Protein AF-A0A804L739-F1 (afdb_monomer_lite)

Structure (mmCIF, N/CA/C/O backbone):
data_AF-A0A804L739-F1
#
_entry.id   AF-A0A804L739-F1
#
loop_
_atom_site.group_PDB
_atom_site.id
_atom_site.type_symbol
_atom_site.label_atom_id
_atom_site.label_alt_id
_atom_site.label_comp_id
_atom_site.label_asym_id
_atom_site.label_entity_id
_atom_site.label_seq_id
_atom_site.pdbx_PDB_ins_code
_atom_site.Cartn_x
_atom_site.Cartn_y
_atom_site.Cartn_z
_atom_site.occupancy
_atom_site.B_iso_or_equiv
_atom_site.auth_seq_id
_atom_site.auth_comp_id
_atom_site.auth_asym_id
_atom_site.auth_atom_id
_atom_site.pdbx_PDB_model_num
ATOM 1 N N . MET A 1 1 ? -2.964 0.527 -22.071 1.00 53.25 1 MET A N 1
ATOM 2 C CA . MET A 1 1 ? -1.734 1.330 -22.283 1.00 53.25 1 MET A CA 1
ATOM 3 C C . MET A 1 1 ? -0.502 0.464 -22.509 1.00 53.25 1 MET A C 1
ATOM 5 O O . MET A 1 1 ? 0.302 0.865 -23.330 1.00 53.25 1 MET A O 1
ATOM 9 N N . SER A 1 2 ? -0.372 -0.701 -21.860 1.00 68.69 2 SER A N 1
ATOM 10 C CA . SER A 1 2 ? 0.736 -1.645 -22.098 1.00 68.69 2 SER A CA 1
ATOM 11 C C . SER A 1 2 ? 0.926 -1.973 -23.581 1.00 68.69 2 SER A C 1
ATOM 13 O O . SER A 1 2 ? 2.006 -1.777 -24.109 1.00 68.69 2 SER A O 1
ATOM 15 N N . GLU A 1 3 ? -0.143 -2.364 -24.272 1.00 75.50 3 GLU A N 1
ATOM 16 C CA . GLU A 1 3 ? -0.075 -2.863 -25.650 1.00 75.50 3 GLU A CA 1
ATOM 17 C C . GLU A 1 3 ? 0.495 -1.847 -26.646 1.00 75.50 3 GLU A C 1
ATOM 19 O O . GLU A 1 3 ? 1.467 -2.157 -27.309 1.00 75.50 3 GLU A O 1
ATOM 24 N N . LYS A 1 4 ? 0.025 -0.591 -26.650 1.00 75.69 4 LYS A N 1
ATOM 25 C CA . LYS A 1 4 ? 0.585 0.463 -27.522 1.00 75.69 4 LYS A CA 1
ATOM 26 C C . LYS A 1 4 ? 2.064 0.768 -27.250 1.00 75.69 4 LYS A C 1
ATOM 28 O O . LYS A 1 4 ? 2.780 1.187 -28.153 1.00 75.69 4 LYS A O 1
ATOM 33 N N . TRP A 1 5 ? 2.518 0.617 -26.005 1.00 74.75 5 TRP A N 1
ATOM 34 C CA . TRP A 1 5 ? 3.925 0.817 -25.643 1.00 74.75 5 TRP A CA 1
ATOM 35 C C . TRP A 1 5 ? 4.784 -0.383 -26.037 1.00 74.75 5 TRP A C 1
ATOM 37 O O . TRP A 1 5 ? 5.874 -0.184 -26.565 1.00 74.75 5 TRP A O 1
ATOM 47 N N . GLU A 1 6 ? 4.285 -1.602 -25.829 1.00 79.88 6 GLU A N 1
ATOM 48 C CA . GLU A 1 6 ? 4.930 -2.821 -26.323 1.00 79.88 6 GLU A CA 1
ATOM 49 C C . GLU A 1 6 ? 4.992 -2.820 -27.849 1.00 79.88 6 GLU A C 1
ATOM 51 O O . GLU A 1 6 ? 6.049 -3.061 -28.409 1.00 79.88 6 GLU A O 1
ATOM 56 N N . GLU A 1 7 ? 3.911 -2.438 -28.528 1.00 83.88 7 GLU A N 1
ATOM 57 C CA . GLU A 1 7 ? 3.873 -2.239 -29.975 1.00 83.88 7 GLU A CA 1
ATOM 58 C C . GLU A 1 7 ? 4.871 -1.172 -30.414 1.00 83.88 7 GLU A C 1
ATOM 60 O O . GLU A 1 7 ? 5.579 -1.382 -31.388 1.00 83.88 7 GLU A O 1
ATOM 65 N N . ALA A 1 8 ? 4.994 -0.049 -29.700 1.00 79.50 8 ALA A N 1
ATOM 66 C CA . ALA A 1 8 ? 5.954 0.998 -30.046 1.00 79.50 8 ALA A CA 1
ATOM 67 C C . ALA A 1 8 ? 7.419 0.580 -29.818 1.00 79.50 8 ALA A C 1
ATOM 69 O O . ALA A 1 8 ? 8.304 1.031 -30.550 1.00 79.50 8 ALA A O 1
ATOM 70 N N . ILE A 1 9 ? 7.698 -0.250 -28.808 1.00 79.69 9 ILE A N 1
ATOM 71 C CA . ILE A 1 9 ? 9.026 -0.835 -28.562 1.00 79.69 9 ILE A CA 1
ATOM 72 C C . ILE A 1 9 ? 9.317 -1.910 -29.614 1.00 79.69 9 ILE A C 1
ATOM 74 O O . ILE A 1 9 ? 10.388 -1.913 -30.218 1.00 79.69 9 ILE A O 1
ATOM 78 N N . GLN A 1 10 ? 8.346 -2.772 -29.900 1.00 82.38 10 GLN A N 1
ATOM 79 C CA . GLN A 1 10 ? 8.450 -3.817 -30.909 1.00 82.38 10 GLN A CA 1
ATOM 80 C C . GLN A 1 10 ? 8.636 -3.215 -32.303 1.00 82.38 10 GLN A C 1
ATOM 82 O O . GLN A 1 10 ? 9.547 -3.605 -33.029 1.00 82.38 10 GLN A O 1
ATOM 87 N N . GLN A 1 11 ? 7.847 -2.206 -32.670 1.00 82.06 11 GLN A N 1
ATOM 88 C CA . GLN A 1 11 ? 8.022 -1.445 -33.905 1.00 82.06 11 GLN A CA 1
ATOM 89 C C . GLN A 1 11 ? 9.396 -0.784 -33.957 1.00 82.06 11 GLN A C 1
ATOM 91 O O . GLN A 1 11 ? 10.003 -0.777 -35.021 1.00 82.06 11 GLN A O 1
ATOM 96 N N . TRP A 1 12 ? 9.930 -0.279 -32.843 1.00 77.69 12 TRP A N 1
ATOM 97 C CA . TRP A 1 12 ? 11.296 0.246 -32.825 1.00 77.69 12 TRP A CA 1
ATOM 98 C C . TRP A 1 12 ? 12.323 -0.846 -33.163 1.00 77.69 12 TRP A C 1
ATOM 100 O O . TRP A 1 12 ? 13.129 -0.647 -34.067 1.00 77.69 12 TRP A O 1
ATOM 110 N N . TYR A 1 13 ? 12.239 -2.031 -32.546 1.00 75.62 13 TYR A N 1
ATOM 111 C CA . TYR A 1 13 ? 13.124 -3.157 -32.882 1.00 75.62 13 TYR A CA 1
ATOM 112 C C . TYR A 1 13 ? 12.992 -3.600 -34.344 1.00 75.62 13 TYR A C 1
ATOM 114 O O . TYR A 1 13 ? 13.992 -3.909 -34.992 1.00 75.62 13 TYR A O 1
ATOM 122 N N . THR A 1 14 ? 11.766 -3.612 -34.866 1.00 78.69 14 THR A N 1
ATOM 123 C CA . THR A 1 14 ? 11.456 -4.174 -36.189 1.00 78.69 14 THR A CA 1
ATOM 124 C C . THR A 1 14 ? 11.732 -3.193 -37.333 1.00 78.69 14 THR A C 1
ATOM 126 O O . THR A 1 14 ? 12.118 -3.619 -38.419 1.00 78.69 14 THR A O 1
ATOM 129 N N . SER A 1 15 ? 11.545 -1.891 -37.097 1.00 75.50 15 SER A N 1
ATOM 130 C CA . SER A 1 15 ? 11.483 -0.859 -38.149 1.00 75.50 15 SER A CA 1
ATOM 131 C C . SER A 1 15 ? 12.606 0.171 -38.072 1.00 75.50 15 SER A C 1
ATOM 133 O O . SER A 1 15 ? 12.837 0.875 -39.053 1.00 75.50 15 SER A O 1
ATOM 135 N N . SER A 1 16 ? 13.286 0.314 -36.928 1.00 71.69 16 SER A N 1
ATOM 136 C CA . SER A 1 16 ? 14.397 1.260 -36.840 1.00 71.69 16 SER A CA 1
ATOM 137 C C . SER A 1 16 ? 15.582 0.746 -37.659 1.00 71.69 16 SER A C 1
ATOM 139 O O . SER A 1 16 ? 16.088 -0.349 -37.423 1.00 71.69 16 SER A O 1
ATOM 141 N N . HIS A 1 17 ? 16.054 1.550 -38.613 1.00 65.50 17 HIS A N 1
ATOM 142 C CA . HIS A 1 17 ? 17.257 1.236 -39.388 1.00 65.50 17 HIS A CA 1
ATOM 143 C C . HIS A 1 17 ? 18.509 1.109 -38.508 1.00 65.50 17 HIS A C 1
ATOM 145 O O . HIS A 1 17 ? 19.433 0.380 -38.852 1.00 65.50 17 HIS A O 1
ATOM 151 N N . THR A 1 18 ? 18.504 1.787 -37.364 1.00 64.25 18 THR A N 1
ATOM 152 C CA . THR A 1 18 ? 19.571 1.885 -36.365 1.00 64.25 18 THR A CA 1
ATOM 153 C C . THR A 1 18 ? 19.486 0.805 -35.284 1.00 64.25 18 THR A C 1
ATOM 155 O O . THR A 1 18 ? 20.457 0.631 -34.552 1.00 64.25 18 THR A O 1
ATOM 158 N N . SER A 1 19 ? 18.399 0.020 -35.199 1.00 62.38 19 SER A N 1
ATOM 159 C CA . SER A 1 19 ? 18.284 -1.078 -34.215 1.00 62.38 19 SER A CA 1
ATOM 160 C C . SER A 1 19 ? 19.304 -2.200 -34.439 1.00 62.38 19 SER A C 1
ATOM 162 O O . SER A 1 19 ? 19.639 -2.922 -33.502 1.00 62.38 19 SER A O 1
ATOM 164 N N . LYS A 1 20 ? 19.804 -2.329 -35.674 1.00 66.38 20 LYS A N 1
ATOM 165 C CA . LYS A 1 20 ? 20.811 -3.315 -36.098 1.00 66.38 20 LYS A CA 1
ATOM 166 C C . LYS A 1 20 ? 22.203 -2.717 -36.299 1.00 66.38 20 LYS A C 1
ATOM 168 O O . LYS A 1 20 ? 23.101 -3.433 -36.730 1.00 66.38 20 LYS A O 1
ATOM 173 N N . LEU A 1 21 ? 22.371 -1.412 -36.077 1.00 69.62 21 LEU A N 1
ATOM 174 C CA . LEU A 1 21 ? 23.654 -0.755 -36.288 1.00 69.62 21 LEU A CA 1
ATOM 175 C C . LEU A 1 21 ? 24.491 -0.847 -35.017 1.00 69.62 21 LEU A C 1
ATOM 177 O O . LEU A 1 21 ? 24.100 -0.378 -33.942 1.00 69.62 21 LEU A O 1
ATOM 181 N N . ASP A 1 22 ? 25.669 -1.434 -35.173 1.00 79.12 22 ASP A N 1
ATOM 182 C CA . ASP A 1 22 ? 26.680 -1.429 -34.137 1.00 79.12 22 ASP A CA 1
ATOM 183 C C . ASP A 1 22 ? 27.367 -0.070 -34.079 1.00 79.12 22 ASP A C 1
ATOM 185 O O . ASP A 1 22 ? 27.525 0.642 -35.077 1.00 79.12 22 ASP A O 1
ATOM 189 N N . TYR A 1 23 ? 27.742 0.303 -32.861 1.00 86.50 23 TYR A N 1
ATOM 190 C CA . TYR A 1 23 ? 28.552 1.485 -32.636 1.00 86.50 23 TYR A CA 1
ATOM 191 C C . TYR A 1 23 ? 29.947 1.227 -33.210 1.00 86.50 23 TYR A C 1
ATOM 193 O O . TYR A 1 23 ? 30.563 0.216 -32.874 1.00 86.50 23 TYR A O 1
ATOM 201 N N . LEU A 1 24 ? 30.434 2.123 -34.065 1.00 88.81 24 LEU A N 1
ATOM 202 C CA . LEU A 1 24 ? 31.773 2.021 -34.635 1.00 88.81 24 LEU A CA 1
ATOM 203 C C . LEU A 1 24 ? 32.789 2.488 -33.595 1.00 88.81 24 LEU A C 1
ATOM 205 O O . LEU A 1 24 ? 32.685 3.608 -33.087 1.00 88.81 24 LEU A O 1
ATOM 209 N N . ASP A 1 25 ? 33.782 1.656 -33.293 1.00 88.31 25 ASP A N 1
ATOM 210 C CA . ASP A 1 25 ? 34.909 2.091 -32.476 1.00 88.31 25 ASP A CA 1
ATOM 211 C C . ASP A 1 25 ? 35.875 2.915 -33.334 1.00 88.31 25 ASP A C 1
ATOM 213 O O . ASP A 1 25 ? 36.611 2.383 -34.163 1.00 88.31 25 ASP A O 1
ATOM 217 N N . LEU A 1 26 ? 35.813 4.235 -33.159 1.00 89.12 26 LEU A N 1
ATOM 218 C CA . LEU A 1 26 ? 36.632 5.199 -33.892 1.00 89.12 26 LEU A CA 1
ATOM 219 C C . LEU A 1 26 ? 37.805 5.723 -33.050 1.00 89.12 26 LEU A C 1
ATOM 221 O O . LEU A 1 26 ? 38.443 6.698 -33.442 1.00 89.12 26 LEU A O 1
ATOM 225 N N . ALA A 1 27 ? 38.074 5.129 -31.879 1.00 87.50 27 ALA A N 1
ATOM 226 C CA . ALA A 1 27 ? 39.052 5.656 -30.925 1.00 87.50 27 ALA A CA 1
ATOM 227 C C . ALA A 1 27 ? 40.486 5.667 -31.480 1.00 87.50 27 ALA A C 1
ATOM 229 O O . ALA A 1 27 ? 41.237 6.608 -31.233 1.00 87.50 27 ALA A O 1
ATOM 230 N N . GLU A 1 28 ? 40.846 4.649 -32.263 1.00 88.19 28 GLU A N 1
ATOM 231 C CA . GLU A 1 28 ? 42.167 4.522 -32.893 1.00 88.19 28 GLU A CA 1
ATOM 232 C C . GLU A 1 28 ? 42.181 5.001 -34.357 1.00 88.19 28 GLU A C 1
ATOM 234 O O . GLU A 1 28 ? 43.214 4.970 -35.028 1.00 88.19 28 GLU A O 1
ATOM 239 N N . THR A 1 29 ? 41.043 5.469 -34.882 1.00 87.31 29 THR A N 1
ATOM 240 C CA . THR A 1 29 ? 40.930 5.917 -36.273 1.00 87.31 29 THR A CA 1
ATOM 241 C C . THR A 1 29 ? 41.527 7.313 -36.440 1.00 87.31 29 THR A C 1
ATOM 243 O O . THR A 1 29 ? 41.019 8.304 -35.914 1.00 87.31 29 THR A O 1
ATOM 246 N N . HIS A 1 30 ? 42.597 7.424 -37.228 1.00 79.88 30 HIS A N 1
ATOM 247 C CA . HIS A 1 30 ? 43.193 8.716 -37.549 1.00 79.88 30 HIS A CA 1
ATOM 248 C C . HIS A 1 30 ? 42.303 9.484 -38.544 1.00 79.88 30 HIS A C 1
ATOM 250 O O . HIS A 1 30 ? 42.291 9.183 -39.734 1.00 79.88 30 HIS A O 1
ATOM 256 N N . SER A 1 31 ? 41.608 10.519 -38.057 1.00 88.12 31 SER A N 1
ATOM 257 C CA . SER A 1 31 ? 40.665 11.368 -38.817 1.00 88.12 31 SER A CA 1
ATOM 258 C C . SER A 1 31 ? 39.410 10.627 -39.317 1.00 88.12 31 SER A C 1
ATOM 260 O O . SER A 1 31 ? 39.275 10.398 -40.520 1.00 88.12 31 SER A O 1
ATOM 262 N N . PRO A 1 32 ? 38.470 10.275 -38.416 1.00 89.38 32 PRO A N 1
ATOM 263 C CA . PRO A 1 32 ? 37.217 9.635 -38.799 1.00 89.38 32 PRO A CA 1
ATOM 264 C C . PRO A 1 32 ? 36.419 10.508 -39.769 1.00 89.38 32 PRO A C 1
ATOM 266 O O . PRO A 1 32 ? 36.363 11.738 -39.663 1.00 89.38 32 PRO A O 1
ATOM 269 N N . THR A 1 33 ? 35.776 9.858 -40.727 1.00 93.50 33 THR A N 1
ATOM 270 C CA . THR A 1 33 ? 34.972 10.522 -41.744 1.00 93.50 33 THR A CA 1
ATOM 271 C C . THR A 1 33 ? 33.677 11.073 -41.149 1.00 93.50 33 THR A C 1
ATOM 273 O O . THR A 1 33 ? 33.125 10.578 -40.163 1.00 93.50 33 THR A O 1
ATOM 276 N N . ARG A 1 34 ? 33.117 12.095 -41.805 1.00 93.06 34 ARG A N 1
ATOM 277 C CA . ARG A 1 34 ? 31.827 12.682 -41.412 1.00 93.06 34 ARG A CA 1
ATOM 278 C C . ARG A 1 34 ? 30.696 11.647 -41.369 1.00 93.06 34 ARG A C 1
ATOM 280 O O . ARG A 1 34 ? 29.804 11.770 -40.535 1.00 93.06 34 ARG A O 1
ATOM 287 N N . ASN A 1 35 ? 30.734 10.649 -42.249 1.00 90.62 35 ASN A N 1
ATOM 288 C CA . ASN A 1 35 ? 29.719 9.600 -42.309 1.00 90.62 35 ASN A CA 1
ATOM 289 C C . ASN A 1 35 ? 29.818 8.645 -41.111 1.00 90.62 35 ASN A C 1
ATOM 291 O O . ASN A 1 35 ? 28.788 8.295 -40.546 1.00 90.62 35 ASN A O 1
ATOM 295 N N . GLU A 1 36 ? 31.029 8.284 -40.680 1.00 89.88 36 GLU A N 1
ATOM 296 C CA . GLU A 1 36 ? 31.249 7.438 -39.495 1.00 89.88 36 GLU A CA 1
ATOM 297 C C . GLU A 1 36 ? 30.808 8.146 -38.208 1.00 89.88 36 GLU A C 1
ATOM 299 O O . GLU A 1 36 ? 30.133 7.560 -37.361 1.00 89.88 36 GLU A O 1
ATOM 304 N N . LEU A 1 37 ? 31.102 9.444 -38.090 1.00 91.31 37 LEU A N 1
ATOM 305 C CA . LEU A 1 37 ? 30.618 10.255 -36.973 1.00 91.31 37 LEU A CA 1
ATOM 306 C C . LEU A 1 37 ? 29.088 10.388 -36.986 1.00 91.31 37 LEU A C 1
ATOM 308 O O . LEU A 1 37 ? 28.447 10.232 -35.947 1.00 91.31 37 LEU A O 1
ATOM 312 N N . ALA A 1 38 ? 28.491 10.648 -38.154 1.00 90.25 38 ALA A N 1
ATOM 313 C CA . ALA A 1 38 ? 27.038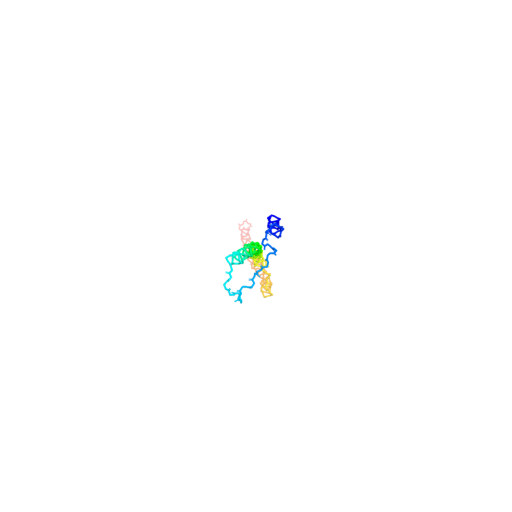 10.730 -38.302 1.00 90.25 38 ALA A CA 1
ATOM 314 C C . ALA A 1 38 ? 26.347 9.397 -37.966 1.00 90.25 38 ALA A C 1
ATOM 316 O O . ALA A 1 38 ? 25.297 9.403 -37.325 1.00 90.25 38 ALA A O 1
ATOM 317 N N . HIS A 1 39 ? 26.958 8.267 -38.335 1.00 89.44 39 HIS A N 1
ATOM 318 C CA . HIS A 1 39 ? 26.499 6.926 -37.971 1.00 89.44 39 HIS A CA 1
ATOM 319 C C . HIS A 1 39 ? 26.486 6.730 -36.453 1.00 89.44 39 HIS A C 1
ATOM 321 O O . HIS A 1 39 ? 25.444 6.399 -35.888 1.00 89.44 39 HIS A O 1
ATOM 327 N N . ASN A 1 40 ? 27.598 7.009 -35.766 1.00 91.25 40 ASN A N 1
ATOM 328 C CA . ASN A 1 40 ? 27.667 6.873 -34.308 1.00 91.25 40 ASN A CA 1
ATOM 329 C C . ASN A 1 40 ? 26.680 7.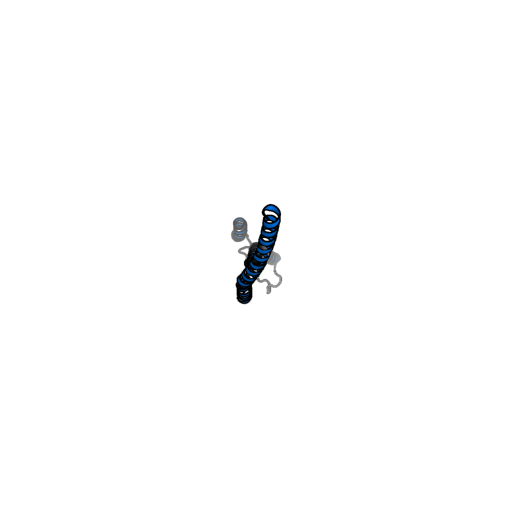798 -33.585 1.00 91.25 40 ASN A C 1
ATOM 331 O O . ASN A 1 40 ? 26.045 7.382 -32.615 1.00 91.25 40 ASN A O 1
ATOM 335 N N . LEU A 1 41 ? 26.498 9.029 -34.074 1.00 90.62 41 LEU A N 1
ATOM 336 C CA . LEU A 1 41 ? 25.490 9.953 -33.549 1.00 90.62 41 LEU A CA 1
ATOM 337 C C . LEU A 1 41 ? 24.068 9.407 -33.714 1.00 90.62 41 LEU A C 1
ATOM 339 O O . LEU A 1 41 ? 23.283 9.478 -32.769 1.00 90.62 41 LEU A O 1
ATOM 343 N N . ALA A 1 42 ? 23.747 8.829 -34.875 1.00 87.88 42 ALA A N 1
ATOM 344 C CA . ALA A 1 42 ? 22.454 8.196 -35.108 1.00 87.88 42 ALA A CA 1
ATOM 345 C C . ALA A 1 42 ? 22.235 7.011 -34.152 1.00 87.88 42 ALA A C 1
ATOM 347 O O . ALA A 1 42 ? 21.190 6.934 -33.512 1.00 87.88 42 ALA A O 1
ATOM 348 N N . VAL A 1 43 ? 23.242 6.148 -33.969 1.00 88.50 43 VAL A N 1
ATOM 349 C CA . VAL A 1 43 ? 23.193 5.017 -33.023 1.00 88.50 43 VAL A CA 1
ATOM 350 C C . VAL A 1 43 ? 22.976 5.491 -31.580 1.00 88.50 43 VAL A C 1
ATOM 352 O O . VAL A 1 43 ? 22.137 4.935 -30.868 1.00 88.50 43 VAL A O 1
ATOM 355 N N . ILE A 1 44 ? 23.697 6.525 -31.128 1.00 89.06 44 ILE A N 1
ATOM 356 C CA . ILE A 1 44 ? 23.543 7.083 -29.773 1.00 89.06 44 ILE A CA 1
ATOM 357 C C . ILE A 1 44 ? 22.149 7.681 -29.582 1.00 89.06 44 ILE A C 1
ATOM 359 O O . ILE A 1 44 ? 21.505 7.411 -28.562 1.00 89.06 44 ILE A O 1
ATOM 363 N N . TYR A 1 45 ? 21.684 8.490 -30.537 1.00 89.12 45 TYR A N 1
ATOM 364 C CA . TYR A 1 45 ? 20.358 9.101 -30.488 1.00 89.12 45 TYR A CA 1
ATOM 365 C C . TYR A 1 45 ? 19.276 8.029 -30.340 1.00 89.12 45 TYR A C 1
ATOM 367 O O . TYR A 1 45 ? 18.458 8.087 -29.421 1.00 89.12 45 TYR A O 1
ATOM 375 N N . ASP A 1 46 ? 19.344 6.987 -31.164 1.00 85.25 46 ASP A N 1
ATOM 376 C CA . ASP A 1 46 ? 18.363 5.909 -31.159 1.00 85.25 46 ASP A CA 1
ATOM 377 C C . ASP A 1 46 ? 18.361 5.102 -29.861 1.00 85.25 46 ASP A C 1
ATOM 379 O O . ASP A 1 46 ? 17.300 4.858 -29.277 1.00 85.25 46 ASP A O 1
ATOM 383 N N . ARG A 1 47 ? 19.547 4.742 -29.353 1.00 87.38 47 ARG A N 1
ATOM 384 C CA . ARG A 1 47 ? 19.687 4.068 -28.052 1.00 87.38 47 ARG A CA 1
ATOM 385 C C . ARG A 1 47 ? 19.134 4.931 -26.917 1.00 87.38 47 ARG A C 1
ATOM 387 O O . ARG A 1 47 ? 18.457 4.413 -26.031 1.00 87.38 47 ARG A O 1
ATOM 394 N N . THR A 1 48 ? 19.360 6.243 -26.967 1.00 90.12 48 THR A N 1
ATOM 395 C CA . THR A 1 48 ? 18.836 7.204 -25.982 1.00 90.12 48 THR A CA 1
ATOM 396 C C . THR A 1 48 ? 17.310 7.297 -26.042 1.00 90.12 48 THR A C 1
ATOM 398 O O . THR A 1 48 ? 16.642 7.315 -25.001 1.00 90.12 48 THR A O 1
ATOM 401 N N . CYS A 1 49 ? 16.730 7.302 -27.244 1.00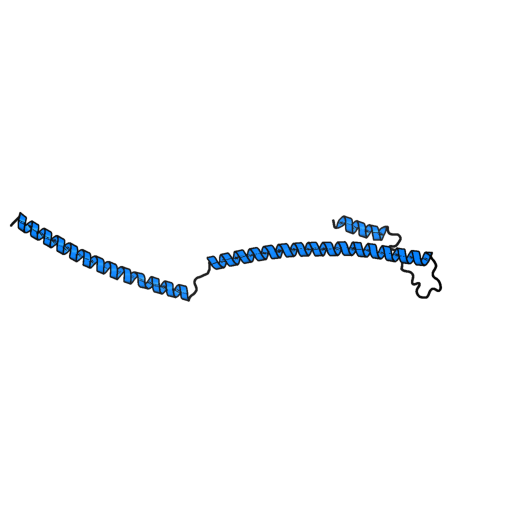 86.81 49 CYS A N 1
ATOM 402 C CA . CYS A 1 49 ? 15.283 7.269 -27.431 1.00 86.81 49 CYS A CA 1
ATOM 403 C C . CYS A 1 49 ? 14.666 5.977 -26.880 1.00 86.81 49 CYS A C 1
ATOM 405 O O . CYS A 1 49 ? 13.666 6.047 -26.159 1.00 86.81 49 CYS A O 1
ATOM 407 N N . LEU A 1 50 ? 15.265 4.811 -27.156 1.00 85.31 50 LEU A N 1
ATOM 408 C CA . LEU A 1 50 ? 14.800 3.538 -26.597 1.00 85.31 50 LEU A CA 1
ATOM 409 C C . LEU A 1 50 ? 14.891 3.537 -25.069 1.00 85.31 50 LEU A C 1
ATOM 411 O O . LEU A 1 50 ? 13.903 3.238 -24.398 1.00 85.31 50 LEU A O 1
ATOM 415 N N . PHE A 1 51 ? 16.049 3.911 -24.519 1.00 89.06 51 PHE A N 1
ATOM 416 C CA . PHE A 1 51 ? 16.266 4.007 -23.076 1.00 89.06 51 PHE A CA 1
ATOM 417 C C . PHE A 1 51 ? 15.206 4.890 -22.411 1.00 89.06 51 PHE A C 1
ATOM 419 O O . PHE A 1 51 ? 14.595 4.493 -21.420 1.00 89.06 51 PHE A O 1
ATOM 426 N N . SER A 1 52 ? 14.915 6.052 -23.001 1.00 90.25 52 SER A N 1
ATOM 427 C CA . SER A 1 52 ? 13.878 6.961 -22.505 1.00 90.25 52 SER A CA 1
ATOM 428 C C . SER A 1 52 ? 12.491 6.311 -22.512 1.00 90.25 52 SER A C 1
ATOM 430 O O . SER A 1 52 ? 11.769 6.404 -21.521 1.00 90.25 52 SER A O 1
ATOM 432 N N . ARG A 1 53 ? 12.121 5.600 -23.588 1.00 86.19 53 ARG A N 1
ATOM 433 C CA . ARG A 1 53 ? 10.831 4.892 -23.684 1.00 86.19 53 ARG A CA 1
ATOM 434 C C . ARG A 1 53 ? 10.692 3.797 -22.624 1.00 86.19 53 ARG A C 1
ATOM 436 O O . ARG A 1 53 ? 9.664 3.720 -21.954 1.00 86.19 53 ARG A O 1
ATOM 443 N N . VAL A 1 54 ? 11.732 2.984 -22.446 1.00 88.38 54 VAL A N 1
ATOM 444 C CA . VAL A 1 54 ? 11.762 1.912 -21.438 1.00 88.38 54 VAL A CA 1
ATOM 445 C C . VAL A 1 54 ? 11.679 2.493 -20.026 1.00 88.38 54 VAL A C 1
ATOM 447 O O . VAL A 1 54 ? 10.890 2.021 -19.206 1.00 88.38 54 VAL A O 1
ATOM 450 N N . ASN A 1 55 ? 12.423 3.562 -19.742 1.00 90.50 55 ASN A N 1
ATOM 451 C CA . ASN A 1 55 ? 12.374 4.212 -18.436 1.00 90.50 55 ASN A CA 1
ATOM 452 C C . ASN A 1 55 ? 11.015 4.827 -18.133 1.00 90.50 55 ASN A C 1
ATOM 454 O O . ASN A 1 55 ? 10.524 4.664 -17.023 1.00 90.50 55 ASN A O 1
ATOM 458 N N . LEU A 1 56 ? 10.371 5.480 -19.103 1.00 90.12 56 LEU A N 1
ATOM 459 C CA . LEU A 1 56 ? 9.022 6.017 -18.910 1.00 90.12 56 LEU A CA 1
ATOM 460 C C . LEU A 1 56 ? 8.025 4.915 -18.528 1.00 90.12 56 LEU A C 1
ATOM 462 O O . LEU A 1 56 ? 7.231 5.107 -17.604 1.00 90.12 56 LEU A O 1
ATOM 466 N N . LYS A 1 57 ? 8.107 3.743 -19.171 1.00 88.38 57 LYS A N 1
ATOM 467 C CA . LYS A 1 57 ? 7.314 2.564 -18.792 1.00 88.38 57 LYS A CA 1
ATOM 468 C C . LYS A 1 57 ? 7.609 2.133 -17.351 1.00 88.38 57 LYS A C 1
ATOM 470 O O . LYS A 1 57 ? 6.677 1.951 -16.567 1.00 88.38 57 LYS A O 1
ATOM 475 N N . ASN A 1 58 ? 8.884 2.010 -16.985 1.00 91.56 58 ASN A N 1
ATOM 476 C CA . ASN A 1 58 ? 9.287 1.605 -15.636 1.00 91.56 58 ASN A CA 1
ATOM 477 C C . ASN A 1 58 ? 8.820 2.606 -14.571 1.00 91.56 58 ASN A C 1
ATOM 479 O O . ASN A 1 58 ? 8.228 2.209 -13.568 1.00 91.56 58 ASN A O 1
ATOM 483 N N . PHE A 1 59 ? 9.017 3.905 -14.800 1.00 94.69 59 PHE A N 1
ATOM 484 C CA . PHE A 1 59 ? 8.568 4.957 -13.891 1.00 94.69 59 PHE A CA 1
ATOM 485 C C . PHE A 1 59 ? 7.054 4.946 -13.723 1.00 94.69 59 PHE A C 1
ATOM 487 O O . PHE A 1 59 ? 6.566 5.050 -12.599 1.00 94.69 59 PHE A O 1
ATOM 494 N N . LYS A 1 60 ? 6.296 4.746 -14.806 1.00 92.19 60 LYS A N 1
ATOM 495 C CA . LYS A 1 60 ? 4.840 4.625 -14.722 1.00 92.19 60 LYS A CA 1
ATOM 496 C C . LYS A 1 60 ? 4.415 3.430 -13.866 1.00 92.19 60 LYS A C 1
ATOM 498 O O . LYS A 1 60 ? 3.567 3.603 -12.993 1.00 92.19 60 LYS A O 1
ATOM 503 N N . ALA A 1 61 ? 5.030 2.264 -14.062 1.00 92.75 61 ALA A N 1
ATOM 504 C CA . ALA A 1 61 ? 4.744 1.070 -13.266 1.00 92.75 61 ALA A CA 1
ATOM 505 C C . ALA A 1 61 ? 5.066 1.276 -11.773 1.00 92.75 61 ALA A C 1
ATOM 507 O O . ALA A 1 61 ? 4.284 0.885 -10.905 1.00 92.75 61 ALA A O 1
ATOM 508 N N . ILE A 1 62 ? 6.182 1.946 -11.464 1.00 96.44 62 ILE A N 1
ATOM 509 C CA . ILE A 1 62 ? 6.553 2.309 -10.087 1.00 96.44 62 ILE A CA 1
ATOM 510 C C . ILE A 1 62 ? 5.509 3.249 -9.474 1.00 96.44 62 ILE A C 1
ATOM 512 O O . ILE A 1 62 ? 5.059 3.013 -8.354 1.00 96.44 62 ILE A O 1
ATOM 516 N N . ILE A 1 63 ? 5.083 4.281 -10.208 1.00 97.06 63 ILE A N 1
ATOM 517 C CA . ILE A 1 63 ? 4.056 5.228 -9.752 1.00 97.06 63 ILE A CA 1
ATOM 518 C C . ILE A 1 63 ? 2.739 4.502 -9.458 1.00 97.06 63 ILE A C 1
ATOM 520 O O . ILE A 1 63 ? 2.134 4.730 -8.413 1.00 97.06 63 ILE A O 1
ATOM 524 N N . GLU A 1 64 ? 2.302 3.603 -10.339 1.00 96.19 64 GLU A N 1
ATOM 525 C CA . GLU A 1 64 ? 1.068 2.831 -10.147 1.00 96.19 64 GLU A CA 1
ATOM 526 C C . GLU A 1 64 ? 1.144 1.919 -8.920 1.00 96.19 64 GLU A C 1
ATOM 528 O O . GLU A 1 64 ? 0.195 1.856 -8.131 1.00 96.19 64 GLU A O 1
ATOM 533 N N . LYS A 1 65 ? 2.290 1.263 -8.708 1.00 97.38 65 LYS A N 1
ATOM 534 C CA . LYS A 1 65 ? 2.522 0.444 -7.515 1.00 97.38 65 LYS A CA 1
ATOM 535 C C . LYS A 1 65 ? 2.510 1.291 -6.242 1.00 97.38 65 LYS A C 1
ATOM 537 O O . LYS A 1 65 ? 1.845 0.910 -5.281 1.00 97.38 65 LYS A O 1
ATOM 542 N N . ASN A 1 66 ? 3.162 2.453 -6.246 1.00 97.75 66 ASN A N 1
ATOM 543 C CA . ASN A 1 66 ? 3.145 3.381 -5.113 1.00 97.75 66 ASN A CA 1
ATOM 544 C C . ASN A 1 66 ? 1.722 3.854 -4.792 1.00 97.75 66 ASN A C 1
ATOM 546 O O . ASN A 1 66 ? 1.301 3.774 -3.643 1.00 97.75 66 ASN A O 1
ATOM 550 N N . GLN A 1 67 ? 0.935 4.236 -5.800 1.00 97.94 67 GLN A N 1
ATOM 551 C CA . GLN A 1 67 ? -0.470 4.621 -5.615 1.00 97.94 67 GLN A CA 1
ATOM 552 C C . GLN A 1 67 ? -1.339 3.474 -5.076 1.00 97.94 67 GLN A C 1
ATOM 554 O O . GLN A 1 67 ? -2.322 3.705 -4.369 1.00 97.94 67 GLN A O 1
ATOM 559 N N . SER A 1 68 ? -1.033 2.224 -5.432 1.00 97.81 68 SER A N 1
ATOM 560 C CA . SER A 1 68 ? -1.706 1.054 -4.858 1.00 97.81 68 SER A CA 1
ATOM 561 C C . SER A 1 68 ? -1.368 0.890 -3.377 1.00 97.81 68 SER A C 1
ATOM 563 O O . SER A 1 68 ? -2.273 0.763 -2.554 1.00 97.81 68 SER A O 1
ATOM 565 N N . LEU A 1 69 ? -0.080 0.959 -3.034 1.00 97.94 69 LEU A N 1
ATOM 566 C CA . LEU A 1 69 ? 0.399 0.839 -1.656 1.00 97.94 69 LEU A CA 1
ATOM 567 C C . LEU A 1 69 ? -0.131 1.971 -0.767 1.00 97.94 69 LEU A C 1
ATOM 569 O O . LEU A 1 69 ? -0.563 1.725 0.354 1.00 97.94 69 LEU A O 1
ATOM 573 N N . GLU A 1 70 ? -0.175 3.207 -1.262 1.00 98.12 70 GLU A N 1
ATOM 574 C CA . GLU A 1 70 ? -0.750 4.341 -0.530 1.00 98.12 70 GLU A CA 1
ATOM 575 C C . GLU A 1 70 ? -2.231 4.127 -0.194 1.00 98.12 70 GLU A C 1
ATOM 577 O O . GLU A 1 70 ? -2.670 4.421 0.924 1.00 98.12 70 GLU A O 1
ATOM 582 N N . ARG A 1 71 ? -3.009 3.580 -1.139 1.00 98.00 71 ARG A N 1
ATOM 583 C CA . ARG A 1 71 ? -4.418 3.232 -0.909 1.00 98.00 71 ARG A CA 1
ATOM 584 C C . ARG A 1 71 ? -4.561 2.142 0.147 1.00 98.00 71 ARG A C 1
ATOM 586 O O . ARG A 1 71 ? -5.405 2.274 1.034 1.00 98.00 71 ARG A O 1
ATOM 593 N N . GLU A 1 72 ? -3.725 1.112 0.087 1.00 98.00 72 GLU A N 1
ATOM 594 C CA . GLU A 1 72 ? -3.714 0.023 1.064 1.00 98.00 72 GLU A CA 1
ATOM 595 C C . GLU A 1 72 ? -3.354 0.526 2.467 1.00 98.00 72 GLU A C 1
ATOM 597 O O . GLU A 1 72 ? -4.097 0.287 3.418 1.00 98.00 72 GLU A O 1
ATOM 602 N N . ILE A 1 73 ? -2.295 1.330 2.595 1.00 97.81 73 ILE A N 1
ATOM 603 C CA . ILE A 1 73 ? -1.897 1.959 3.863 1.00 97.81 73 ILE A CA 1
ATOM 604 C C . ILE A 1 73 ? -3.039 2.806 4.429 1.00 97.81 73 ILE A C 1
ATOM 606 O O . ILE A 1 73 ? -3.303 2.766 5.633 1.00 97.81 73 ILE A O 1
ATOM 610 N N . LYS A 1 74 ? -3.736 3.576 3.587 1.00 97.75 74 LYS A N 1
ATOM 611 C CA . LYS A 1 74 ? -4.888 4.374 4.021 1.00 97.75 74 LYS A CA 1
ATOM 612 C C . LYS A 1 74 ? -6.024 3.485 4.543 1.00 97.75 74 LYS A C 1
ATOM 614 O O . LYS A 1 74 ? -6.598 3.799 5.586 1.00 97.75 74 LYS A O 1
ATOM 619 N N . GLY A 1 75 ? -6.312 2.374 3.863 1.00 97.81 75 GLY A N 1
ATOM 620 C CA . GLY A 1 75 ? -7.308 1.386 4.288 1.00 97.81 75 GLY A CA 1
ATOM 621 C C . GLY A 1 75 ? -6.946 0.698 5.607 1.00 97.81 75 GLY A C 1
ATOM 622 O O . GLY A 1 75 ? -7.775 0.618 6.516 1.00 97.81 75 GLY A O 1
ATOM 623 N N . LEU A 1 76 ? -5.688 0.282 5.762 1.00 97.50 76 LEU A N 1
ATOM 624 C CA . LEU A 1 76 ? -5.177 -0.322 6.994 1.00 97.50 76 LEU A CA 1
ATOM 625 C C . LEU A 1 76 ? -5.212 0.663 8.164 1.00 97.50 76 LEU A C 1
ATOM 627 O O . LEU A 1 76 ? -5.686 0.314 9.241 1.00 97.50 76 LEU A O 1
ATOM 631 N N . LYS A 1 77 ? -4.799 1.920 7.954 1.00 97.75 77 LYS A N 1
ATOM 632 C CA . LYS A 1 77 ? -4.897 2.973 8.978 1.00 97.75 77 LYS A CA 1
ATOM 633 C C . LYS A 1 77 ? -6.336 3.196 9.434 1.00 97.75 77 LYS A C 1
ATOM 635 O O . LYS A 1 77 ? -6.576 3.353 10.629 1.00 97.75 77 LYS A O 1
ATOM 640 N N . HIS A 1 78 ? -7.287 3.208 8.501 1.00 97.44 78 HIS A N 1
ATOM 641 C CA . HIS A 1 78 ? -8.701 3.321 8.844 1.00 97.44 78 HIS A CA 1
ATOM 642 C C . HIS A 1 78 ? -9.177 2.110 9.657 1.00 97.44 78 HIS A C 1
ATOM 644 O O . HIS A 1 78 ? -9.774 2.287 10.712 1.00 97.44 78 HIS A O 1
ATOM 650 N N . SER A 1 79 ? -8.831 0.897 9.222 1.00 96.75 79 SER A N 1
ATOM 651 C CA . SER A 1 79 ? -9.196 -0.349 9.907 1.00 96.75 79 SER A CA 1
ATOM 652 C C . SER A 1 79 ? -8.637 -0.409 11.328 1.00 96.75 79 SER A C 1
ATOM 654 O O . SER A 1 79 ? -9.368 -0.718 12.263 1.00 96.75 79 SER A O 1
ATOM 656 N N . ILE A 1 80 ? -7.368 -0.032 11.515 1.00 96.69 80 ILE A N 1
ATOM 657 C CA . ILE A 1 80 ? -6.739 0.076 12.837 1.00 96.69 80 ILE A CA 1
ATOM 658 C C . ILE A 1 80 ? -7.484 1.092 13.697 1.00 96.69 80 ILE A C 1
ATOM 660 O O . ILE A 1 80 ? -7.793 0.798 14.844 1.00 96.69 80 ILE A O 1
ATOM 664 N N . LYS A 1 81 ? -7.814 2.273 13.160 1.00 96.19 81 LYS A N 1
ATOM 665 C CA . LYS A 1 81 ? -8.565 3.287 13.913 1.00 96.19 81 LYS A CA 1
ATOM 666 C C . LYS A 1 81 ? -9.917 2.744 14.389 1.00 96.19 81 LYS A C 1
ATOM 668 O O . LYS A 1 81 ? -10.268 2.948 15.548 1.00 96.19 81 LYS A O 1
ATOM 673 N N . THR A 1 82 ? -10.640 2.040 13.523 1.00 94.81 82 THR A N 1
ATOM 674 C CA . THR A 1 82 ? -11.926 1.415 13.855 1.00 94.81 82 THR A CA 1
ATOM 675 C C . THR A 1 82 ? -11.766 0.321 14.908 1.00 94.81 82 THR A C 1
ATOM 677 O O . THR A 1 82 ? -12.498 0.316 15.891 1.00 94.81 82 THR A O 1
ATOM 680 N N . LEU A 1 83 ? -10.781 -0.568 14.760 1.00 93.38 83 LEU A N 1
ATOM 681 C CA . LEU A 1 83 ? -10.508 -1.627 15.737 1.00 93.38 83 LEU A CA 1
ATOM 682 C C . LEU A 1 83 ? -10.103 -1.064 17.100 1.00 93.38 83 LEU A C 1
ATOM 684 O O . LEU A 1 83 ? -10.569 -1.552 18.124 1.00 93.38 83 LEU A O 1
ATOM 688 N N . THR A 1 84 ? -9.283 -0.015 17.126 1.00 93.12 84 THR A N 1
ATOM 689 C CA . THR A 1 84 ? -8.902 0.668 18.366 1.00 93.12 84 THR A CA 1
ATOM 690 C C . THR A 1 84 ? -10.113 1.304 19.047 1.00 93.12 84 THR A C 1
ATOM 692 O O . THR A 1 84 ? -10.244 1.186 20.263 1.00 93.12 84 THR A O 1
ATOM 695 N N . ALA A 1 85 ? -11.017 1.932 18.285 1.00 91.94 85 ALA A N 1
ATOM 696 C CA . ALA A 1 85 ? -12.260 2.477 18.829 1.00 91.94 85 ALA A CA 1
ATOM 697 C C . ALA A 1 85 ? -13.139 1.365 19.427 1.00 91.94 85 ALA A C 1
ATOM 699 O O . ALA A 1 85 ? -13.496 1.436 20.601 1.00 91.94 85 ALA A O 1
ATOM 700 N N . LEU A 1 86 ? -13.372 0.284 18.676 1.00 91.50 86 LEU A N 1
ATOM 701 C CA . LEU A 1 86 ? -14.148 -0.870 19.142 1.00 91.50 86 LEU A CA 1
ATOM 702 C C . LEU A 1 86 ? -13.543 -1.521 20.390 1.00 91.50 86 LEU A C 1
ATOM 704 O O . LEU A 1 86 ? -14.279 -1.886 21.302 1.00 91.50 86 LEU A O 1
ATOM 708 N N . LEU A 1 87 ? -12.216 -1.649 20.455 1.00 89.31 87 LEU A N 1
ATOM 709 C CA . LEU A 1 87 ? -11.519 -2.188 21.622 1.00 89.31 87 LEU A CA 1
ATOM 710 C C . LEU A 1 87 ? -11.652 -1.268 22.838 1.00 89.31 87 LEU A C 1
ATOM 712 O O . LEU A 1 87 ? -11.747 -1.755 23.960 1.00 89.31 87 LEU A O 1
ATOM 716 N N . SER A 1 88 ? -11.643 0.051 22.629 1.00 86.19 88 SER A N 1
ATOM 717 C CA . SER A 1 88 ? -11.835 1.014 23.713 1.00 86.19 88 SER A CA 1
ATOM 718 C C . SER A 1 88 ? -13.266 1.003 24.255 1.00 86.19 88 SER A C 1
ATOM 720 O O . SER A 1 88 ? -13.447 1.055 25.468 1.00 86.19 88 SER A O 1
ATOM 722 N N . GLU A 1 89 ? -14.265 0.859 23.380 1.00 86.56 89 GLU A N 1
ATOM 723 C CA . GLU A 1 89 ? -15.682 0.762 23.753 1.00 86.56 89 GLU A CA 1
ATOM 724 C C . GLU A 1 89 ? -16.004 -0.571 24.436 1.00 86.56 89 GLU A C 1
ATOM 726 O O . GLU A 1 89 ? -16.738 -0.608 25.417 1.00 86.56 89 GLU A O 1
ATOM 731 N N . ASN A 1 90 ? -15.416 -1.666 23.952 1.00 81.12 90 ASN A N 1
ATOM 732 C CA . ASN A 1 90 ? -15.625 -3.014 24.482 1.00 81.12 90 ASN A CA 1
ATOM 733 C C . ASN A 1 90 ? -14.488 -3.444 25.406 1.00 81.12 90 ASN A C 1
ATOM 735 O O . ASN A 1 90 ? -14.184 -4.636 25.494 1.00 81.12 90 ASN A O 1
ATOM 739 N N . ARG A 1 91 ? -13.817 -2.486 26.059 1.00 78.94 91 ARG A N 1
ATOM 740 C CA . ARG A 1 91 ? -12.674 -2.793 26.914 1.00 78.94 91 ARG A CA 1
ATOM 741 C C . ARG A 1 91 ? -13.144 -3.745 28.018 1.00 78.94 91 ARG A C 1
ATOM 743 O O . ARG A 1 91 ? -13.968 -3.343 28.841 1.00 78.94 91 ARG A O 1
ATOM 750 N N . PRO A 1 92 ? -12.649 -4.995 28.055 1.00 77.75 92 PRO A N 1
ATOM 751 C CA . PRO A 1 92 ? -13.061 -5.923 29.088 1.00 77.75 92 PRO A CA 1
ATOM 752 C C . PRO A 1 92 ? -12.600 -5.388 30.441 1.00 77.75 92 PRO A C 1
ATOM 754 O O . PRO A 1 92 ? -11.473 -4.897 30.572 1.00 77.75 92 PRO A O 1
ATOM 757 N N . LEU A 1 93 ? -13.482 -5.498 31.434 1.00 77.81 93 LEU A N 1
ATOM 758 C CA . LEU A 1 93 ? -13.162 -5.150 32.812 1.00 77.81 93 LEU A CA 1
ATOM 759 C C . LEU A 1 93 ? -11.929 -5.940 33.247 1.00 77.81 93 LEU A C 1
ATOM 761 O O . LEU A 1 93 ? -11.823 -7.155 33.051 1.00 77.81 93 LEU A O 1
ATOM 765 N N . THR A 1 94 ? -10.980 -5.240 33.847 1.00 81.81 94 THR A N 1
ATOM 766 C CA . THR A 1 94 ? -9.813 -5.871 34.443 1.00 81.81 94 THR A CA 1
ATOM 767 C C . THR A 1 94 ? -10.237 -6.745 35.620 1.00 81.81 94 THR A C 1
ATOM 769 O O . THR A 1 94 ? -11.254 -6.521 36.277 1.00 81.81 94 THR A O 1
ATOM 772 N N . LYS A 1 95 ? -9.413 -7.748 35.944 1.00 81.50 95 LYS A N 1
ATOM 773 C CA . LYS A 1 95 ? -9.651 -8.643 37.088 1.00 81.50 95 LYS A CA 1
ATOM 774 C C . LYS A 1 95 ? -9.862 -7.876 38.399 1.00 81.50 95 LYS A C 1
ATOM 776 O O . LYS A 1 95 ? -10.578 -8.363 39.269 1.00 81.50 95 LYS A O 1
ATOM 781 N N . GLN A 1 96 ? -9.224 -6.714 38.541 1.00 83.75 96 GLN A N 1
ATOM 782 C CA . GLN A 1 96 ? -9.370 -5.865 39.715 1.00 83.75 96 GLN A CA 1
ATOM 783 C C . GLN A 1 96 ? -10.718 -5.135 39.712 1.00 83.75 96 GLN A C 1
ATOM 785 O O . GLN A 1 96 ? -11.454 -5.266 40.680 1.00 83.75 96 GLN A O 1
ATOM 790 N N . GLU A 1 97 ? -11.099 -4.501 38.599 1.00 86.06 97 GLU A N 1
ATOM 791 C CA . GLU A 1 97 ? -12.407 -3.838 38.462 1.00 86.06 97 GLU A CA 1
ATOM 792 C C . GLU A 1 97 ? -13.573 -4.812 38.686 1.00 86.06 97 GLU A C 1
ATOM 794 O O . GLU A 1 97 ? -14.535 -4.479 39.370 1.00 86.06 97 GLU A O 1
ATOM 799 N N . VAL A 1 98 ? -13.469 -6.051 38.189 1.00 88.00 98 VAL A N 1
ATOM 800 C CA . VAL A 1 98 ? -14.475 -7.094 38.457 1.00 88.00 98 VAL A CA 1
ATOM 801 C C . VAL A 1 98 ? -14.534 -7.444 39.946 1.00 88.00 98 VAL A C 1
ATOM 803 O O . VAL A 1 98 ? -15.620 -7.607 40.493 1.00 88.00 98 VAL A O 1
ATOM 806 N N . ARG A 1 99 ? -13.385 -7.569 40.623 1.00 86.88 99 ARG A N 1
ATOM 807 C CA . ARG A 1 99 ? -13.342 -7.879 42.063 1.00 86.88 99 ARG A CA 1
ATOM 808 C C . ARG A 1 99 ? -13.943 -6.762 42.903 1.00 86.88 99 ARG A C 1
ATOM 810 O O . ARG A 1 99 ? -14.702 -7.059 43.821 1.00 86.88 99 ARG A O 1
ATOM 817 N N . ASP A 1 100 ? -13.621 -5.518 42.577 1.00 89.31 100 ASP A N 1
ATOM 818 C CA . ASP A 1 100 ? -14.120 -4.347 43.292 1.00 89.31 100 ASP A CA 1
ATOM 819 C C . ASP A 1 100 ? -15.636 -4.207 43.096 1.00 89.31 100 ASP A C 1
ATOM 821 O O . ASP A 1 100 ? -16.367 -4.055 44.075 1.00 89.31 100 ASP A O 1
ATOM 825 N N . LEU A 1 101 ? -16.126 -4.409 41.866 1.00 89.50 101 LEU A N 1
ATOM 826 C CA . LEU A 1 101 ? -17.558 -4.425 41.566 1.00 89.50 101 LEU A CA 1
ATOM 827 C C . LEU A 1 101 ? -18.291 -5.549 42.313 1.00 89.50 101 LEU A C 1
ATOM 829 O O . LEU A 1 101 ? -19.345 -5.321 42.900 1.00 89.50 101 LEU A O 1
ATOM 833 N N . VAL A 1 102 ? -17.733 -6.763 42.346 1.00 92.12 102 VAL A N 1
ATOM 834 C CA . VAL A 1 102 ? -18.313 -7.882 43.109 1.00 92.12 102 VAL A CA 1
ATOM 835 C C . VAL A 1 102 ? -18.336 -7.571 44.607 1.00 92.12 102 VAL A C 1
ATOM 837 O O . VAL A 1 102 ? -19.331 -7.855 45.277 1.00 92.12 102 VAL A O 1
ATOM 840 N N . ALA A 1 103 ? -17.277 -6.960 45.143 1.00 90.25 103 ALA A N 1
ATOM 841 C CA . ALA A 1 103 ? -17.227 -6.549 46.541 1.00 90.25 103 ALA A CA 1
ATOM 842 C C . ALA A 1 103 ? -18.294 -5.488 46.858 1.00 90.25 103 ALA A C 1
ATOM 844 O O . ALA A 1 103 ? -18.933 -5.564 47.907 1.00 90.25 103 ALA A O 1
ATOM 845 N N . GLU A 1 104 ? -18.530 -4.534 45.960 1.00 90.44 104 GLU A N 1
ATOM 846 C CA . GLU A 1 104 ? -19.574 -3.520 46.113 1.00 90.44 104 GLU A CA 1
ATOM 847 C C . GLU A 1 104 ? -20.983 -4.124 46.035 1.00 90.44 104 GLU A C 1
ATOM 849 O O . GLU A 1 104 ? -21.789 -3.911 46.942 1.00 90.44 104 GLU A O 1
ATOM 854 N N . ILE A 1 105 ? -21.250 -4.972 45.036 1.00 89.62 105 ILE A N 1
ATOM 855 C CA . ILE A 1 105 ? -22.524 -5.696 44.896 1.00 89.62 105 ILE A CA 1
ATOM 856 C C . ILE A 1 105 ? -22.801 -6.543 46.142 1.00 89.62 105 ILE A C 1
ATOM 858 O O . ILE A 1 105 ? -23.918 -6.547 46.648 1.00 89.62 105 ILE A O 1
ATOM 862 N N . SER A 1 106 ? -21.785 -7.206 46.702 1.00 88.38 106 SER A N 1
ATOM 863 C CA . SER A 1 106 ? -21.953 -8.032 47.905 1.00 88.38 106 SER A CA 1
ATOM 864 C C . SER A 1 106 ? -22.363 -7.244 49.159 1.00 88.38 106 SER A C 1
ATOM 866 O O . SER A 1 106 ? -22.917 -7.825 50.094 1.00 88.38 106 SER A O 1
ATOM 868 N N . LYS A 1 107 ? -22.120 -5.925 49.195 1.00 91.25 107 LYS A N 1
ATOM 869 C CA . LYS A 1 107 ? -22.516 -5.043 50.307 1.00 91.25 107 LYS A CA 1
ATOM 870 C C . LYS A 1 107 ? -23.955 -4.540 50.187 1.00 91.25 107 LYS A C 1
ATOM 872 O O . LYS A 1 107 ? -24.567 -4.251 51.212 1.00 91.25 107 LYS A O 1
ATOM 877 N N . GLN A 1 108 ? -24.507 -4.466 48.976 1.00 91.00 108 GLN A N 1
ATOM 878 C CA . GLN A 1 108 ? -25.856 -3.938 48.736 1.00 91.00 108 GLN A CA 1
ATOM 879 C C . GLN A 1 108 ? -26.965 -4.676 49.516 1.00 91.00 108 GLN A C 1
ATOM 881 O O . GLN A 1 108 ? -27.791 -3.988 50.112 1.00 91.00 108 GLN A O 1
ATOM 886 N N . PRO A 1 109 ? -26.988 -6.024 49.623 1.00 90.25 109 PRO A N 1
ATOM 887 C CA . PRO A 1 109 ? -28.021 -6.732 50.383 1.00 90.25 109 PRO A CA 1
ATOM 888 C C . PRO A 1 109 ? -28.080 -6.328 51.858 1.00 90.25 109 PRO A C 1
ATOM 890 O O . PRO A 1 109 ? -29.167 -6.170 52.400 1.00 90.25 109 PRO A O 1
ATOM 893 N N . LYS A 1 110 ? -26.920 -6.102 52.490 1.00 87.50 110 LYS A N 1
ATOM 894 C CA . LYS A 1 110 ? -26.847 -5.704 53.905 1.00 87.50 110 LYS A CA 1
ATOM 895 C C . LYS A 1 110 ? -27.429 -4.313 54.132 1.00 87.50 110 LYS A C 1
ATOM 897 O O . LYS A 1 110 ? -28.159 -4.108 55.091 1.00 87.50 110 LYS A O 1
ATOM 902 N N . LEU A 1 111 ? -27.150 -3.382 53.219 1.00 89.12 111 LEU A N 1
ATOM 903 C CA . LEU A 1 111 ? -27.715 -2.032 53.271 1.00 89.12 111 LEU A CA 1
ATOM 904 C C . LEU A 1 111 ? -29.239 -2.061 53.107 1.00 89.12 111 LEU A C 1
ATOM 906 O O . LEU A 1 111 ? -29.955 -1.385 53.840 1.00 89.12 111 LEU A O 1
ATOM 910 N N . VAL A 1 112 ? -29.739 -2.884 52.180 1.00 91.25 112 VAL A N 1
ATOM 911 C CA . VAL A 1 112 ? -31.183 -3.067 51.975 1.00 91.25 112 VAL A CA 1
ATOM 912 C C . VAL A 1 112 ? -31.842 -3.674 53.215 1.00 91.25 112 VAL A C 1
ATOM 914 O O . VAL A 1 112 ? -32.913 -3.226 53.619 1.00 91.25 112 VAL A O 1
ATOM 917 N N . GLU A 1 113 ? -31.206 -4.664 53.839 1.00 91.25 113 GLU A N 1
ATOM 918 C CA . GLU A 1 113 ? -31.704 -5.310 55.055 1.00 91.25 113 GLU A CA 1
ATOM 919 C C . GLU A 1 113 ? -31.760 -4.338 56.245 1.00 91.25 113 GLU A C 1
ATOM 921 O O . GLU A 1 113 ? -32.786 -4.252 56.922 1.00 91.25 113 GLU A O 1
ATOM 926 N N . GLU A 1 114 ? -30.704 -3.549 56.464 1.00 92.88 114 GLU A N 1
ATOM 927 C CA . GLU A 1 114 ? -30.664 -2.519 57.510 1.00 92.88 114 GLU A CA 1
ATOM 928 C C . GLU A 1 114 ? -31.752 -1.451 57.310 1.00 92.88 114 GLU A C 1
ATOM 930 O O . GLU A 1 114 ? -32.461 -1.086 58.256 1.00 92.88 114 GLU A O 1
ATOM 935 N N . GLU A 1 115 ? -31.939 -0.973 56.077 1.00 92.25 115 GLU A N 1
ATOM 936 C CA . GLU A 1 115 ? -32.971 0.014 55.749 1.00 92.25 115 GLU A CA 1
ATOM 937 C C . GLU A 1 115 ? -34.386 -0.567 55.934 1.00 92.25 115 GLU A C 1
ATOM 939 O O . GLU A 1 115 ? -35.263 0.098 56.498 1.00 92.25 115 GLU A O 1
ATOM 944 N N . ALA A 1 116 ? -34.604 -1.829 55.543 1.00 94.00 116 ALA A N 1
ATOM 945 C CA . ALA A 1 116 ? -35.869 -2.538 55.737 1.00 94.00 116 ALA A CA 1
ATOM 946 C C . ALA A 1 116 ? -36.202 -2.738 57.226 1.00 94.00 116 ALA A C 1
ATOM 948 O O . ALA A 1 116 ? -37.344 -2.513 57.648 1.00 94.00 116 ALA A O 1
ATOM 949 N N . LEU A 1 117 ? -35.210 -3.092 58.049 1.00 94.31 117 LEU A N 1
ATOM 950 C CA . LEU A 1 117 ? -35.351 -3.187 59.505 1.00 94.31 117 LEU A CA 1
ATOM 951 C C . LEU A 1 117 ? -35.721 -1.835 60.12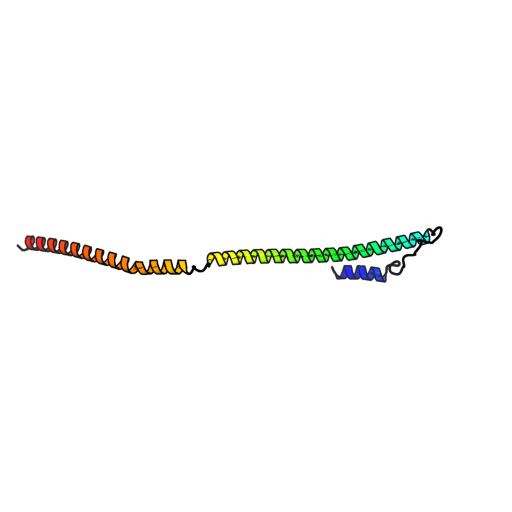1 1.00 94.31 117 LEU A C 1
ATOM 953 O O . LEU A 1 117 ? -36.676 -1.752 60.901 1.00 94.31 117 LEU A O 1
ATOM 957 N N . ARG A 1 118 ? -35.024 -0.761 59.732 1.00 95.00 118 ARG A N 1
ATOM 958 C CA . ARG A 1 118 ? -35.311 0.600 60.213 1.00 95.00 118 ARG A CA 1
ATOM 959 C C . ARG A 1 118 ? -36.733 1.034 59.856 1.00 95.00 118 ARG A C 1
ATOM 961 O O . ARG A 1 118 ? -37.444 1.588 60.697 1.00 95.00 118 ARG A O 1
ATOM 968 N N . LEU A 1 119 ? -37.161 0.777 58.619 1.00 94.75 119 LEU A N 1
ATOM 969 C CA . LEU A 1 119 ? -38.519 1.072 58.157 1.00 94.75 119 LEU A CA 1
ATOM 970 C C . LEU A 1 119 ? -39.566 0.293 58.955 1.00 94.75 119 LEU A C 1
ATOM 972 O O . LEU A 1 119 ? -40.548 0.887 59.394 1.00 94.75 119 LEU A O 1
ATOM 976 N N . THR A 1 120 ? -39.328 -0.993 59.211 1.00 94.50 120 THR A N 1
ATOM 977 C CA . THR A 1 120 ? -40.236 -1.852 59.989 1.00 94.50 120 THR A CA 1
ATOM 978 C C . THR A 1 120 ? -40.400 -1.346 61.423 1.00 94.50 120 THR A C 1
ATOM 980 O O . THR A 1 120 ? -41.520 -1.224 61.919 1.00 94.50 120 THR A O 1
ATOM 983 N N . GLN A 1 121 ? -39.300 -0.976 62.084 1.00 94.62 121 GLN A N 1
ATOM 984 C CA . GLN A 1 121 ? -39.345 -0.397 63.430 1.00 94.62 121 GLN A CA 1
ATOM 985 C C . GLN A 1 121 ? -40.105 0.935 63.453 1.00 94.62 121 GLN A C 1
ATOM 987 O O . GLN A 1 121 ? -40.952 1.149 64.322 1.00 94.62 121 GLN A O 1
ATOM 992 N N . SER A 1 122 ? -39.851 1.813 62.477 1.00 95.62 122 SER A N 1
ATOM 993 C CA . SER A 1 122 ? -40.570 3.086 62.353 1.00 95.62 122 SER A CA 1
ATOM 994 C C . SER A 1 122 ? -42.068 2.879 62.108 1.00 95.62 122 SER A C 1
ATOM 996 O O . SER A 1 122 ? -42.894 3.589 62.686 1.00 95.62 122 SER A O 1
ATOM 998 N N . LEU A 1 123 ? -42.434 1.887 61.291 1.00 94.94 123 LEU A N 1
ATOM 999 C CA . LEU A 1 123 ? -43.826 1.541 61.015 1.00 94.94 123 LEU A CA 1
ATOM 1000 C C . LEU A 1 123 ? -44.532 1.043 62.280 1.00 94.94 123 LEU A C 1
ATOM 1002 O O . LEU A 1 123 ? -45.614 1.531 62.597 1.00 94.94 123 LEU A O 1
ATOM 1006 N N . ASN A 1 124 ? -43.890 0.152 63.042 1.00 94.56 124 ASN A N 1
ATOM 1007 C CA . ASN A 1 124 ? -44.423 -0.357 64.307 1.00 94.56 124 ASN A CA 1
ATOM 1008 C C . ASN A 1 124 ? -44.650 0.759 65.333 1.00 94.56 124 ASN A C 1
ATOM 1010 O O . ASN A 1 124 ? -45.700 0.804 65.968 1.00 94.56 124 ASN A O 1
ATOM 1014 N N . GLN A 1 125 ? -43.717 1.707 65.459 1.00 95.06 125 GLN A N 1
ATOM 1015 C CA . GLN A 1 125 ? -43.898 2.867 66.341 1.00 95.06 125 GLN A CA 1
ATOM 1016 C C . GLN A 1 125 ? -45.087 3.737 65.914 1.00 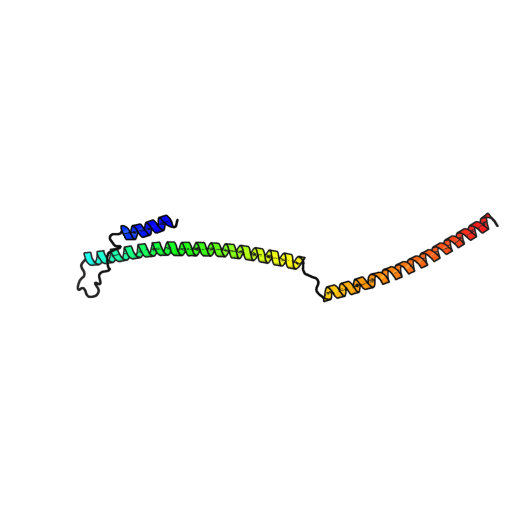95.06 125 GLN A C 1
ATOM 1018 O O . GLN A 1 125 ? -45.855 4.209 66.756 1.00 95.06 125 GLN A O 1
ATOM 1023 N N . LYS A 1 126 ? -45.260 3.957 64.603 1.00 94.56 126 LYS A N 1
ATOM 1024 C CA . LYS A 1 126 ? -46.410 4.703 64.074 1.00 94.56 126 LYS A CA 1
ATOM 1025 C C . LYS A 1 126 ? -47.726 3.957 64.312 1.00 94.56 126 LYS A C 1
ATOM 1027 O O . LYS A 1 126 ? -48.691 4.598 64.716 1.00 94.56 126 LYS A O 1
ATOM 1032 N N . LEU A 1 127 ? -47.753 2.636 64.127 1.00 94.50 127 LEU A N 1
ATOM 1033 C CA . LEU A 1 127 ? -48.908 1.775 64.410 1.00 94.50 127 LEU A CA 1
ATOM 1034 C C . LEU A 1 127 ? -49.319 1.847 65.881 1.00 94.50 127 LEU A C 1
ATOM 1036 O O . LEU A 1 127 ? -50.457 2.206 66.164 1.00 94.50 127 LEU A O 1
ATOM 1040 N N . GLN A 1 128 ? -48.379 1.647 66.809 1.00 93.94 128 GLN A N 1
ATOM 1041 C CA . GLN A 1 128 ? -48.644 1.775 68.248 1.00 93.94 128 GLN A CA 1
ATOM 1042 C C . GLN A 1 128 ? -49.206 3.152 68.612 1.00 93.94 128 GLN A C 1
ATOM 1044 O O . GLN A 1 128 ? -50.107 3.274 69.441 1.00 93.94 128 GLN A O 1
ATOM 1049 N N . ARG A 1 129 ? -48.700 4.217 67.980 1.00 94.69 129 ARG A N 1
ATOM 1050 C CA . ARG A 1 129 ? -49.215 5.572 68.197 1.00 94.69 129 ARG A CA 1
ATOM 1051 C C . ARG A 1 129 ? -50.655 5.722 67.702 1.00 94.69 129 ARG A C 1
ATOM 1053 O O . ARG A 1 129 ? -51.449 6.372 68.377 1.00 94.69 129 ARG A O 1
ATOM 1060 N N . VAL A 1 130 ? -51.001 5.131 66.559 1.00 94.38 130 VAL A N 1
ATOM 1061 C CA . VAL A 1 130 ? -52.380 5.110 66.043 1.00 94.38 130 VAL A CA 1
ATOM 1062 C C . VAL A 1 130 ? -53.292 4.290 66.958 1.00 94.38 130 VAL A C 1
ATOM 1064 O O . VAL A 1 130 ? -54.363 4.771 67.311 1.00 94.38 130 VAL A O 1
ATOM 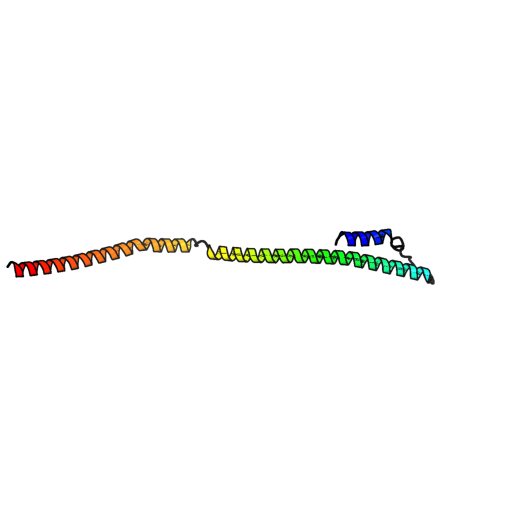1067 N N . GLU A 1 131 ? -52.858 3.119 67.424 1.00 92.50 131 GLU A N 1
ATOM 1068 C CA . GLU A 1 131 ? -53.604 2.282 68.378 1.00 92.50 131 GLU A CA 1
ATOM 1069 C C . GLU A 1 131 ? -53.870 3.009 69.708 1.00 92.50 131 GLU A C 1
ATOM 1071 O O . GLU A 1 131 ? -54.975 2.971 70.253 1.00 92.50 131 GLU A O 1
ATOM 1076 N N . GLN A 1 132 ? -52.884 3.745 70.227 1.00 92.44 132 GLN A N 1
ATOM 1077 C CA . GLN A 1 132 ? -53.059 4.581 71.419 1.00 92.44 132 GLN A CA 1
ATOM 1078 C C . GLN A 1 132 ? -54.051 5.729 71.196 1.00 92.44 132 GLN A C 1
ATOM 1080 O O . GLN A 1 132 ? -54.810 6.074 72.100 1.00 92.44 132 GLN A O 1
ATOM 1085 N N . LEU A 1 133 ? -54.044 6.346 70.014 1.00 92.19 133 LEU A N 1
ATOM 1086 C CA . LEU A 1 133 ? -55.011 7.390 69.676 1.00 92.19 133 LEU A CA 1
ATOM 1087 C C . LEU A 1 133 ? -56.423 6.811 69.536 1.00 92.19 133 LEU A C 1
ATOM 1089 O O . LEU A 1 133 ? -57.356 7.380 70.095 1.00 92.19 133 LEU A O 1
ATOM 1093 N N . LEU A 1 134 ? -56.570 5.664 68.868 1.00 89.69 134 LEU A N 1
ATOM 1094 C CA . LEU A 1 134 ? -57.847 4.963 68.726 1.00 89.69 134 LEU A CA 1
ATOM 1095 C C . LEU A 1 134 ? -58.418 4.559 70.084 1.00 89.69 134 LEU A C 1
ATOM 1097 O O . LEU A 1 134 ? -59.556 4.900 70.376 1.00 89.69 134 LEU A O 1
ATOM 1101 N N . SER A 1 135 ? -57.620 3.939 70.955 1.00 87.19 135 SER A N 1
ATOM 1102 C CA . SER A 1 135 ? -58.068 3.556 72.304 1.00 87.19 135 SER A CA 1
ATOM 1103 C C . SER A 1 135 ? -58.440 4.754 73.188 1.00 87.19 135 SER A C 1
ATOM 1105 O O . SER A 1 135 ? -59.332 4.648 74.029 1.00 87.19 135 SER A O 1
ATOM 1107 N N . ARG A 1 136 ? -57.798 5.920 73.012 1.00 88.06 136 ARG A N 1
ATOM 1108 C CA . ARG A 1 136 ? -58.220 7.168 73.678 1.00 88.06 136 ARG A CA 1
ATOM 1109 C C . ARG A 1 136 ? -59.562 7.669 73.159 1.00 88.06 136 ARG A C 1
ATOM 1111 O O . ARG A 1 136 ? -60.389 8.075 73.967 1.00 88.06 136 ARG A O 1
ATOM 1118 N N . ILE A 1 137 ? -59.766 7.640 71.844 1.00 89.31 137 ILE A N 1
ATOM 1119 C CA . ILE A 1 137 ? -61.033 8.027 71.214 1.00 89.31 137 ILE A CA 1
ATOM 1120 C C . ILE A 1 137 ? -62.149 7.077 71.657 1.00 89.31 137 ILE A C 1
ATOM 1122 O O . ILE A 1 137 ? -63.208 7.527 72.073 1.00 89.31 137 ILE A O 1
ATOM 1126 N N . GLU A 1 138 ? -61.897 5.772 71.650 1.00 83.56 138 GLU A N 1
ATOM 1127 C CA . GLU A 1 138 ? -62.851 4.749 72.078 1.00 83.56 138 GLU A CA 1
ATOM 1128 C C . GLU A 1 138 ? -63.261 4.949 73.546 1.00 83.56 138 GLU A C 1
ATOM 1130 O O . GLU A 1 138 ? -64.447 4.940 73.862 1.00 83.56 138 GLU A O 1
ATOM 1135 N N . LYS A 1 139 ? -62.308 5.276 74.430 1.00 82.12 139 LYS A N 1
ATOM 1136 C CA . LYS A 1 139 ? -62.601 5.663 75.822 1.00 82.12 139 LYS A CA 1
ATOM 1137 C C . LYS A 1 139 ? -63.377 6.974 75.966 1.00 82.12 139 LYS A C 1
ATOM 1139 O O . LYS A 1 139 ? -64.081 7.118 76.951 1.00 82.12 139 LYS A O 1
ATOM 1144 N N . GLN A 1 140 ? -63.226 7.930 75.049 1.00 80.62 140 GLN A N 1
ATOM 1145 C CA . GLN A 1 140 ? -63.978 9.194 75.071 1.00 80.62 140 GLN A CA 1
ATOM 1146 C C . GLN A 1 140 ? -65.389 9.070 74.483 1.00 80.62 140 GLN A C 1
ATOM 1148 O O . GLN A 1 140 ? -66.234 9.912 74.766 1.00 80.62 140 GLN A O 1
ATOM 1153 N N . ILE A 1 141 ? -65.623 8.073 73.627 1.00 77.00 141 ILE A N 1
ATOM 1154 C CA . ILE A 1 141 ? -66.915 7.841 72.970 1.00 77.00 141 ILE A CA 1
ATOM 1155 C C . ILE A 1 141 ? -67.773 6.843 73.762 1.00 77.00 141 ILE A C 1
ATOM 1157 O O . ILE A 1 141 ? -68.992 6.996 73.794 1.00 77.00 141 ILE A O 1
ATOM 1161 N N . PHE A 1 142 ? -67.160 5.829 74.384 1.00 67.56 142 PHE A N 1
ATOM 1162 C CA . PHE A 1 142 ? -67.864 4.727 75.059 1.00 67.56 142 PHE A CA 1
ATOM 1163 C C . PHE A 1 142 ? -67.653 4.659 76.583 1.00 67.56 142 PHE A C 1
ATOM 1165 O O . PHE A 1 142 ? -68.237 3.783 77.223 1.00 67.56 142 PHE A O 1
ATOM 1172 N N . GLY A 1 143 ? -66.818 5.532 77.158 1.00 50.28 143 GLY A N 1
ATOM 1173 C CA . GLY A 1 143 ? -66.663 5.724 78.607 1.00 50.28 143 GLY A CA 1
ATOM 1174 C C . GLY A 1 143 ? -67.335 7.007 79.067 1.00 50.28 143 GLY A C 1
ATOM 1175 O O . GLY A 1 143 ? -67.848 7.002 80.206 1.00 50.28 143 GLY A O 1
#

InterPro domains:
  IPR010746 Commelina yellow mottle virus, Orf1 [PF07028] (22-130)

Radius of gyration: 49.38 Å; chains: 1; bounding box: 111×21×121 Å

Organism: Musa acuminata subsp. malaccensis (NCBI:txid214687)

Secondary structure (DSSP, 8-state):
-HHHHHHHHHHHHHH-TTTTPPPP--TT-SS--HHHHHHHHHHHHHHHHHHHHHHHHHHHHHHHHHHHHHHHHHHHHHHHHHHHHHHHHT-PPPHHHHHHHHHHHHHHHHHHHHHHHHHHHHHHHHHHHHHHHHHHHHHHHH-

Sequence (143 aa):
MSEKWEEAIQQWYTSSHTSKLDYLDLAETHSPTRNELAHNLAVIYDRTCLFSRVNLKNFKAIIEKNQSLEREIKGLKHSIKTLTALLSENRPLTKQEVRDLVAEISKQPKLVEEEALRLTQSLNQKLQRVEQLLSRIEKQIFG

pLDDT: mean 87.66, std 8.89, range [50.28, 98.12]

Foldseek 3Di:
DVVVLVVVLVCLCVPPPLVPDDQDDCVPPDDDDPVSVVNNVSNVVSVVVSVVSVVVVVVVVVVVVVVVVVVVVVVVVVVVVVVVVVCVVPVDDDPVNVVVVVVVVVCVVVVVVVVVVVVVVVVVVVVVVVVVVVVVVCVVVVD